Protein AF-A0A6B3CWF3-F1 (afdb_monomer_lite)

Structure (mmCIF, N/CA/C/O backbone):
data_AF-A0A6B3CWF3-F1
#
_entry.id   AF-A0A6B3CWF3-F1
#
loop_
_atom_site.group_PDB
_atom_site.id
_atom_site.type_symbol
_atom_site.label_atom_id
_atom_site.label_alt_id
_atom_site.label_comp_id
_atom_site.label_asym_id
_atom_site.label_entity_id
_atom_site.label_seq_id
_atom_site.pdbx_PDB_ins_code
_atom_site.Cartn_x
_atom_site.Cartn_y
_atom_site.Cartn_z
_atom_site.occupanc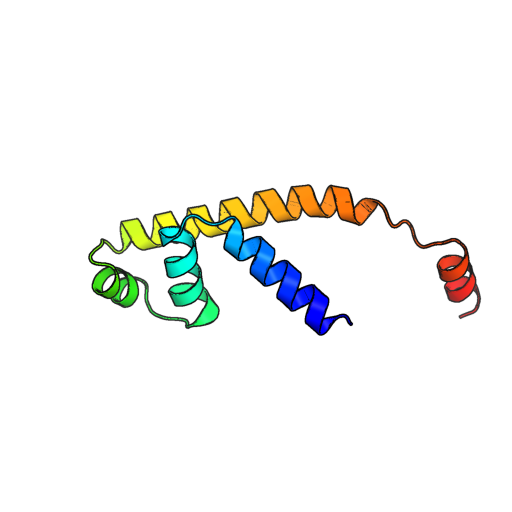y
_atom_site.B_iso_or_equiv
_atom_site.auth_seq_id
_atom_site.auth_comp_id
_atom_site.auth_asym_id
_atom_site.auth_atom_id
_atom_site.pdbx_PDB_model_num
ATOM 1 N N . VAL A 1 1 ? 12.576 -9.983 -21.695 1.00 61.91 1 VAL A N 1
ATOM 2 C CA . VAL A 1 1 ? 13.494 -9.284 -20.764 1.00 61.91 1 VAL A CA 1
ATOM 3 C C . VAL A 1 1 ? 12.777 -8.174 -19.992 1.00 61.91 1 VAL A C 1
ATOM 5 O O . VAL A 1 1 ? 12.670 -8.305 -18.784 1.00 61.91 1 VAL A O 1
ATOM 8 N N . ALA A 1 2 ? 12.153 -7.183 -20.647 1.00 69.19 2 ALA A N 1
ATOM 9 C CA . ALA A 1 2 ? 11.495 -6.048 -19.970 1.00 69.19 2 ALA A CA 1
ATOM 10 C C . ALA A 1 2 ? 10.472 -6.412 -18.865 1.00 69.19 2 ALA A C 1
ATOM 12 O O . ALA A 1 2 ? 10.507 -5.837 -17.782 1.00 69.19 2 ALA A O 1
ATOM 13 N N . LYS A 1 3 ? 9.591 -7.403 -19.088 1.00 73.31 3 LYS A N 1
ATOM 14 C CA . LYS A 1 3 ? 8.606 -7.848 -18.074 1.00 73.31 3 LYS A CA 1
ATOM 15 C C . LYS A 1 3 ? 9.261 -8.389 -16.795 1.00 73.31 3 LYS A C 1
ATOM 17 O O . LYS A 1 3 ? 8.725 -8.193 -15.707 1.00 73.31 3 LYS A O 1
ATOM 22 N N . GLU A 1 4 ? 10.403 -9.058 -16.933 1.00 77.44 4 GLU A N 1
ATOM 23 C CA . GLU A 1 4 ? 11.156 -9.584 -15.792 1.00 77.44 4 GLU A CA 1
ATOM 24 C C . GLU A 1 4 ? 11.828 -8.444 -15.022 1.00 77.44 4 GLU A C 1
ATOM 26 O O . GLU A 1 4 ? 11.735 -8.389 -13.798 1.00 77.44 4 GLU A O 1
ATOM 31 N N . SER A 1 5 ? 12.387 -7.463 -15.737 1.00 79.44 5 SER A N 1
ATOM 32 C CA . SER A 1 5 ? 12.968 -6.257 -15.142 1.00 79.44 5 SER A CA 1
ATOM 33 C C . SER A 1 5 ? 11.938 -5.436 -14.357 1.00 79.44 5 SER A C 1
ATOM 35 O O . SER A 1 5 ? 12.223 -5.022 -13.237 1.00 79.44 5 SER A O 1
ATOM 37 N N . VAL A 1 6 ? 10.717 -5.256 -14.882 1.00 82.12 6 VAL A N 1
ATOM 38 C CA . VAL A 1 6 ? 9.637 -4.544 -14.166 1.00 82.12 6 VAL A CA 1
ATOM 39 C C . VAL A 1 6 ? 9.213 -5.301 -12.907 1.00 82.12 6 VAL A C 1
ATOM 41 O O . VAL A 1 6 ? 9.030 -4.690 -11.855 1.00 82.12 6 VAL A O 1
ATOM 44 N N . ARG A 1 7 ? 9.089 -6.634 -12.978 1.00 82.00 7 ARG A N 1
ATOM 45 C CA . ARG A 1 7 ? 8.770 -7.463 -11.805 1.00 82.00 7 ARG A CA 1
ATOM 46 C C . ARG A 1 7 ? 9.840 -7.330 -10.723 1.00 82.00 7 ARG A C 1
ATOM 48 O O . ARG A 1 7 ? 9.495 -7.139 -9.559 1.00 82.00 7 ARG A O 1
ATOM 55 N N . LEU A 1 8 ? 11.114 -7.422 -11.099 1.00 85.25 8 LEU A N 1
ATOM 56 C CA . LEU A 1 8 ? 12.237 -7.294 -10.172 1.00 85.25 8 LEU A CA 1
ATOM 57 C C . LEU A 1 8 ? 12.297 -5.898 -9.551 1.00 85.25 8 LEU A C 1
ATOM 59 O O . LEU A 1 8 ? 12.430 -5.790 -8.335 1.00 85.25 8 LEU A O 1
ATOM 63 N N . ALA A 1 9 ? 12.113 -4.844 -10.350 1.00 84.44 9 ALA A N 1
ATOM 64 C CA . ALA A 1 9 ? 12.043 -3.471 -9.856 1.00 84.44 9 ALA A CA 1
ATOM 65 C C . ALA A 1 9 ? 10.889 -3.288 -8.856 1.00 84.44 9 ALA A C 1
ATOM 67 O O . ALA A 1 9 ? 11.081 -2.715 -7.784 1.00 84.44 9 ALA A O 1
ATOM 68 N N . PHE A 1 10 ? 9.710 -3.845 -9.151 1.00 85.38 10 PHE A N 1
ATOM 69 C CA . PHE A 1 10 ? 8.565 -3.812 -8.243 1.00 85.38 10 PHE A CA 1
ATOM 70 C C . PHE A 1 10 ? 8.830 -4.579 -6.939 1.00 85.38 10 PHE A C 1
ATOM 72 O O . PHE A 1 10 ? 8.567 -4.064 -5.852 1.00 85.38 10 PHE A O 1
ATOM 79 N N . MET A 1 11 ? 9.401 -5.786 -7.014 1.00 90.56 11 MET A N 1
ATOM 80 C CA . MET A 1 11 ? 9.782 -6.552 -5.823 1.00 90.56 11 MET A CA 1
ATOM 81 C C . MET A 1 11 ? 10.822 -5.809 -4.980 1.00 90.56 11 MET A C 1
ATOM 83 O O . MET A 1 11 ? 10.655 -5.706 -3.764 1.00 90.56 11 MET A O 1
ATOM 87 N N . ALA A 1 12 ? 11.854 -5.250 -5.613 1.00 89.00 12 ALA A N 1
ATOM 88 C CA . ALA A 1 12 ? 12.893 -4.477 -4.943 1.00 89.00 12 ALA A CA 1
ATOM 89 C C . ALA A 1 12 ? 12.317 -3.235 -4.249 1.00 89.00 12 ALA A C 1
ATOM 91 O O . ALA A 1 12 ? 12.699 -2.942 -3.116 1.00 89.00 12 ALA A O 1
ATOM 92 N N . ALA A 1 13 ? 11.361 -2.549 -4.885 1.00 89.12 13 ALA A N 1
ATOM 93 C CA . ALA A 1 13 ? 10.646 -1.414 -4.311 1.00 89.12 13 ALA A CA 1
ATOM 94 C C . ALA A 1 13 ? 9.839 -1.820 -3.063 1.00 89.12 13 ALA A C 1
ATOM 96 O O . ALA A 1 13 ? 9.985 -1.214 -2.000 1.00 89.12 13 ALA A O 1
ATOM 97 N N . LEU A 1 14 ? 9.053 -2.901 -3.144 1.00 92.69 14 LEU A N 1
ATOM 98 C CA . LEU A 1 14 ? 8.280 -3.412 -2.005 1.00 92.69 14 LEU A CA 1
ATOM 99 C C . LEU A 1 14 ? 9.156 -3.927 -0.851 1.00 92.69 14 LEU A C 1
ATOM 101 O O . LEU A 1 14 ? 8.731 -3.891 0.307 1.00 92.69 14 LEU A O 1
ATOM 105 N N . GLN A 1 15 ? 10.365 -4.416 -1.133 1.00 93.44 15 GLN A N 1
ATOM 106 C CA . GLN A 1 15 ? 11.312 -4.863 -0.106 1.00 93.44 15 GLN A CA 1
ATOM 107 C C . GLN A 1 15 ? 11.806 -3.718 0.789 1.00 93.44 15 GLN A C 1
ATOM 109 O O . GLN A 1 15 ? 12.167 -3.977 1.933 1.00 93.44 15 GLN A O 1
ATOM 114 N N . GLN A 1 16 ? 11.775 -2.469 0.315 1.00 91.75 16 GLN A N 1
ATOM 115 C CA . GLN A 1 16 ? 12.209 -1.307 1.104 1.00 91.75 16 GLN A CA 1
ATOM 116 C C . GLN A 1 16 ? 11.161 -0.827 2.107 1.00 91.75 16 GLN A C 1
ATOM 118 O O . GLN A 1 16 ? 11.478 -0.087 3.036 1.00 91.75 16 GLN A O 1
ATOM 123 N N . LEU A 1 17 ? 9.904 -1.220 1.914 1.00 96.44 17 LEU A N 1
ATOM 124 C CA . LEU A 1 17 ? 8.814 -0.793 2.773 1.00 96.44 17 LEU A CA 1
ATOM 125 C C . LEU A 1 17 ? 8.796 -1.611 4.072 1.00 96.44 17 LEU A C 1
ATOM 127 O O . LEU A 1 17 ? 8.806 -2.847 4.018 1.00 96.44 17 LEU A O 1
ATOM 131 N N . PRO A 1 18 ? 8.652 -0.960 5.244 1.00 96.50 18 PRO A N 1
ATOM 132 C CA . PRO A 1 18 ? 8.311 -1.653 6.478 1.00 96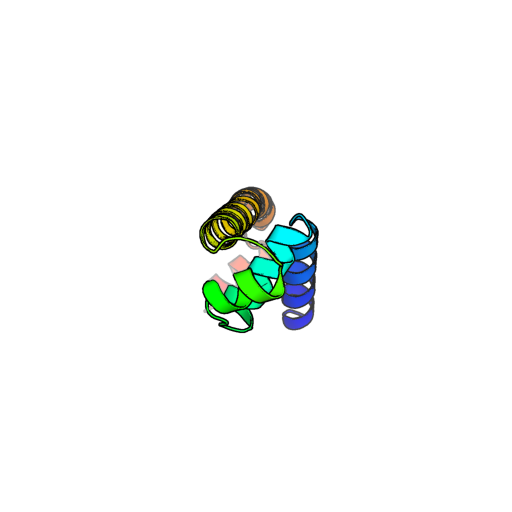.50 18 PRO A CA 1
ATOM 133 C C . PRO A 1 18 ? 7.058 -2.529 6.294 1.00 96.50 18 PRO A C 1
ATOM 135 O O . PRO A 1 18 ? 6.139 -2.123 5.572 1.00 96.50 18 PRO A O 1
ATOM 138 N N . PRO A 1 19 ? 6.944 -3.684 6.981 1.00 96.81 19 PRO A N 1
ATOM 139 C CA . PRO A 1 19 ? 5.882 -4.664 6.727 1.00 96.81 19 PRO A CA 1
ATOM 140 C C . PRO A 1 19 ? 4.463 -4.080 6.716 1.00 96.81 19 PRO A C 1
ATOM 142 O O . PRO A 1 19 ? 3.674 -4.385 5.822 1.00 96.81 19 PRO A O 1
ATOM 145 N N . LYS A 1 20 ? 4.155 -3.176 7.657 1.00 96.50 20 LYS A N 1
ATOM 146 C CA . LYS A 1 20 ? 2.843 -2.514 7.745 1.00 96.50 20 LYS A CA 1
ATOM 147 C C . LYS A 1 20 ? 2.567 -1.584 6.559 1.00 96.50 20 LYS A C 1
ATOM 149 O O . LYS A 1 20 ? 1.447 -1.545 6.067 1.00 96.50 20 LYS A O 1
ATOM 154 N N . GLN A 1 21 ? 3.573 -0.847 6.091 1.00 98.00 21 GLN A N 1
ATOM 155 C CA . GLN A 1 21 ? 3.439 0.051 4.941 1.00 98.00 21 GLN A CA 1
ATOM 156 C C . GLN A 1 21 ? 3.226 -0.746 3.650 1.00 98.00 21 GLN A C 1
ATOM 158 O O . GLN A 1 21 ? 2.327 -0.425 2.877 1.00 98.00 21 GLN A O 1
ATOM 163 N N . ARG A 1 22 ? 3.978 -1.843 3.474 1.00 98.06 22 ARG A N 1
ATOM 164 C CA . ARG A 1 22 ? 3.802 -2.778 2.354 1.00 98.06 22 ARG A CA 1
ATOM 165 C C . ARG A 1 22 ? 2.400 -3.384 2.325 1.00 98.06 22 ARG A C 1
ATOM 167 O O . ARG A 1 22 ? 1.759 -3.362 1.280 1.00 98.06 22 ARG A O 1
ATOM 174 N N . ALA A 1 23 ? 1.924 -3.903 3.458 1.00 98.19 23 ALA A N 1
ATOM 175 C CA . ALA A 1 23 ? 0.590 -4.493 3.554 1.00 98.19 23 ALA A CA 1
ATOM 176 C C . ALA A 1 23 ? -0.501 -3.476 3.184 1.00 98.19 23 ALA A C 1
ATOM 178 O O . ALA A 1 23 ? -1.363 -3.764 2.358 1.00 98.19 23 ALA A O 1
ATOM 179 N N . VAL A 1 24 ? -0.419 -2.262 3.740 1.00 98.56 24 VAL A N 1
ATOM 180 C CA . VAL A 1 24 ? -1.369 -1.181 3.448 1.00 98.56 24 VAL A CA 1
ATOM 181 C C . VAL A 1 24 ? -1.347 -0.783 1.971 1.00 98.56 24 VAL A C 1
ATOM 183 O O . VAL A 1 24 ? -2.417 -0.609 1.392 1.00 98.56 24 VAL A O 1
ATOM 186 N N . LEU A 1 25 ? -0.169 -0.667 1.352 1.00 98.19 25 LEU A N 1
ATOM 187 C CA . LEU A 1 25 ? -0.043 -0.315 -0.064 1.00 98.19 25 LEU A CA 1
ATOM 188 C C . LEU A 1 25 ? -0.684 -1.371 -0.970 1.00 98.19 25 LEU A C 1
ATOM 190 O O . LEU A 1 25 ? -1.502 -1.030 -1.820 1.00 98.19 25 LEU A O 1
ATOM 194 N N . ILE A 1 26 ? -0.379 -2.655 -0.749 1.00 97.88 26 ILE A N 1
ATOM 195 C CA . ILE A 1 26 ? -0.953 -3.753 -1.542 1.00 97.88 26 ILE A CA 1
ATOM 196 C C . ILE A 1 26 ? -2.480 -3.754 -1.420 1.00 97.88 26 ILE A C 1
ATOM 198 O O . ILE A 1 26 ? -3.185 -3.772 -2.426 1.00 97.88 26 ILE A O 1
ATOM 202 N N . LEU A 1 27 ? -3.006 -3.678 -0.198 1.00 98.50 27 LEU A N 1
ATOM 203 C CA . LEU A 1 27 ? -4.450 -3.713 0.025 1.00 98.50 27 LEU A CA 1
ATOM 204 C C . LEU A 1 27 ? -5.165 -2.496 -0.590 1.00 98.50 27 LEU A C 1
ATOM 206 O O . LEU A 1 27 ? -6.228 -2.650 -1.187 1.00 98.50 27 LEU A O 1
ATOM 210 N N . ARG A 1 28 ? -4.591 -1.289 -0.474 1.00 98.44 28 ARG A N 1
ATOM 211 C CA . ARG A 1 28 ? -5.236 -0.042 -0.925 1.00 98.44 28 ARG A CA 1
ATOM 212 C C . ARG A 1 28 ? -5.084 0.243 -2.413 1.00 98.44 28 ARG A C 1
ATOM 214 O O . ARG A 1 28 ? -6.027 0.759 -3.000 1.00 98.44 28 ARG A O 1
ATOM 221 N N . GLU A 1 29 ? -3.925 -0.030 -3.002 1.00 97.50 29 GLU A N 1
ATOM 222 C CA . GLU A 1 29 ? -3.605 0.413 -4.368 1.00 97.50 29 GLU A CA 1
ATOM 223 C C . GLU A 1 29 ? -3.563 -0.728 -5.382 1.00 97.50 29 GLU A C 1
ATOM 225 O O . GLU A 1 29 ? -3.832 -0.492 -6.554 1.00 97.50 29 GLU A O 1
ATOM 230 N N . VAL A 1 30 ? -3.281 -1.962 -4.949 1.00 96.31 30 VAL A N 1
ATOM 231 C CA . VAL A 1 30 ? -3.294 -3.137 -5.840 1.00 96.31 30 VAL A CA 1
ATOM 232 C C . VAL A 1 30 ? -4.643 -3.845 -5.781 1.00 96.31 30 VAL A C 1
ATOM 234 O O . VAL A 1 30 ? -5.204 -4.197 -6.812 1.00 96.31 30 VAL A O 1
ATOM 237 N N . LEU A 1 31 ? -5.176 -4.037 -4.573 1.00 97.75 31 LEU A N 1
ATOM 238 C CA . LEU A 1 31 ? -6.443 -4.741 -4.354 1.00 97.75 31 LEU A CA 1
ATOM 239 C C . LEU A 1 31 ? -7.647 -3.800 -4.215 1.00 97.75 31 LEU A C 1
ATOM 241 O O . LEU A 1 31 ? -8.777 -4.274 -4.155 1.00 97.75 31 LEU A O 1
ATOM 245 N N . ALA A 1 32 ? -7.418 -2.484 -4.177 1.00 98.19 32 ALA A N 1
ATOM 246 C CA . ALA A 1 32 ? -8.451 -1.446 -4.125 1.00 98.19 32 ALA A CA 1
ATOM 247 C C . ALA A 1 32 ? -9.446 -1.545 -2.942 1.00 98.19 32 ALA A C 1
ATOM 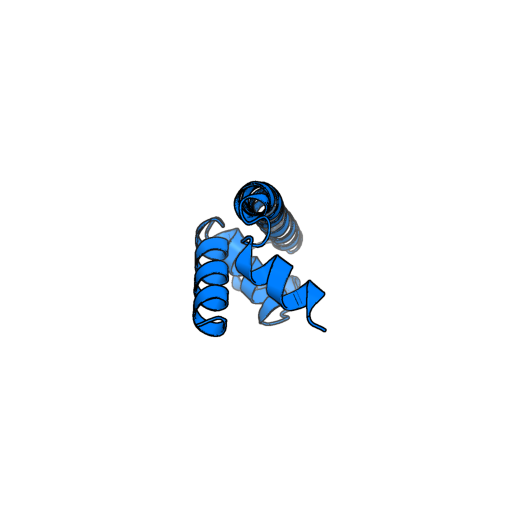249 O O . ALA A 1 32 ? -10.554 -1.012 -3.016 1.00 98.19 32 ALA A O 1
ATOM 250 N N . TRP A 1 33 ? -9.061 -2.168 -1.823 1.00 98.69 33 TRP A N 1
ATOM 251 C CA . TRP A 1 33 ? -9.884 -2.231 -0.604 1.00 98.69 33 TRP A CA 1
ATOM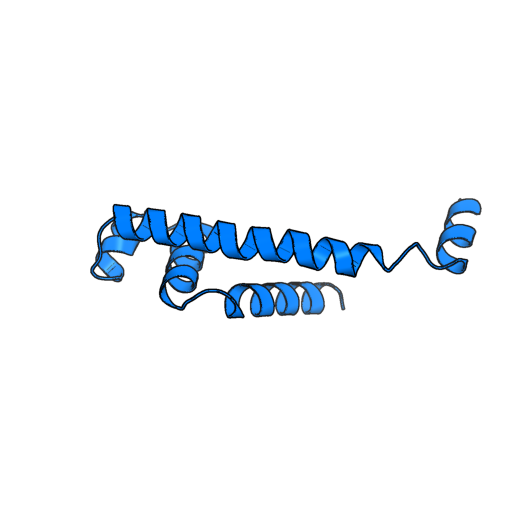 252 C C . TRP A 1 33 ? -10.073 -0.850 0.001 1.00 98.69 33 TRP A C 1
ATOM 254 O O . TRP A 1 33 ? -9.168 -0.027 -0.093 1.00 98.69 33 TRP A O 1
ATOM 264 N N . ARG A 1 34 ? -11.178 -0.576 0.699 1.00 98.69 34 ARG A N 1
ATOM 265 C CA . ARG A 1 34 ? -11.388 0.691 1.423 1.00 98.69 34 ARG A CA 1
ATOM 266 C C . ARG A 1 34 ? -10.481 0.782 2.651 1.00 98.69 34 ARG A C 1
ATOM 268 O O . ARG A 1 34 ? -10.134 -0.216 3.273 1.00 98.69 34 ARG A O 1
ATOM 275 N N . ALA A 1 35 ? -10.127 2.004 3.056 1.00 98.44 35 ALA A N 1
ATOM 276 C CA . ALA A 1 35 ? -9.280 2.217 4.235 1.00 98.44 35 ALA A CA 1
ATOM 277 C C . ALA A 1 35 ? -9.906 1.676 5.534 1.00 98.44 35 ALA A C 1
ATOM 279 O O . ALA A 1 35 ? -9.173 1.242 6.416 1.00 98.44 35 ALA A O 1
ATOM 280 N N . SER A 1 36 ? -11.240 1.663 5.631 1.00 98.75 36 SER A N 1
ATOM 281 C CA . SER A 1 36 ? -11.981 1.053 6.740 1.00 98.75 36 SER A CA 1
ATOM 282 C C . SER A 1 36 ? -11.818 -0.467 6.793 1.00 98.75 36 SER A C 1
ATOM 284 O O . SER A 1 36 ? -11.525 -0.993 7.858 1.00 98.75 36 SER A O 1
ATOM 286 N N . GLU A 1 37 ? -11.917 -1.154 5.652 1.00 98.75 37 GLU A N 1
ATOM 287 C CA . GLU A 1 37 ? -11.762 -2.617 5.557 1.00 98.75 37 GLU A CA 1
ATOM 288 C C . GLU A 1 37 ? -10.331 -3.039 5.913 1.00 98.75 37 GLU A C 1
ATOM 290 O O . GLU A 1 37 ? -10.106 -4.014 6.624 1.00 98.75 37 GLU A O 1
ATOM 295 N N . VAL A 1 38 ? -9.340 -2.255 5.479 1.00 98.75 38 VAL A N 1
ATOM 296 C CA . VAL A 1 38 ? -7.933 -2.475 5.844 1.00 98.75 38 VAL A CA 1
ATOM 297 C C . VAL A 1 38 ? -7.684 -2.203 7.329 1.00 98.75 38 VAL A C 1
ATOM 299 O O . VAL A 1 38 ? -6.907 -2.913 7.962 1.00 98.75 38 VAL A O 1
ATOM 302 N N . ALA A 1 39 ? -8.315 -1.170 7.891 1.00 98.69 39 ALA A N 1
ATOM 303 C CA . ALA A 1 39 ? -8.179 -0.835 9.305 1.00 98.69 39 ALA A CA 1
ATOM 304 C C . ALA A 1 39 ? -8.733 -1.954 10.197 1.00 98.69 39 ALA A C 1
ATOM 306 O O . ALA A 1 39 ? -8.061 -2.358 11.143 1.00 98.69 39 ALA A O 1
ATOM 307 N N . GLU A 1 40 ? -9.899 -2.491 9.838 1.00 98.69 40 GLU A N 1
ATOM 308 C CA . GLU A 1 40 ? -10.515 -3.646 10.490 1.00 98.69 40 GLU A CA 1
ATOM 309 C C . GLU A 1 40 ? -9.626 -4.891 10.386 1.00 98.69 40 GLU A C 1
ATOM 311 O O . GLU A 1 40 ? -9.252 -5.459 11.412 1.00 98.69 40 GLU A O 1
ATOM 316 N N . LEU A 1 41 ? -9.186 -5.252 9.173 1.00 98.50 41 LEU A N 1
ATOM 317 C CA . LEU A 1 41 ? -8.318 -6.413 8.944 1.00 98.50 41 LEU A CA 1
ATOM 318 C C . LEU A 1 41 ? -7.008 -6.344 9.747 1.00 98.50 41 LEU A C 1
ATOM 320 O O . LEU A 1 41 ? -6.519 -7.361 10.233 1.00 98.50 41 LEU A O 1
ATOM 324 N N . LEU A 1 42 ? -6.414 -5.154 9.867 1.00 97.75 42 LEU A N 1
ATOM 325 C CA . LEU A 1 42 ? -5.131 -4.953 10.546 1.00 97.75 42 LEU A CA 1
ATOM 326 C C . LEU A 1 42 ? -5.271 -4.587 12.034 1.00 97.75 42 LEU A C 1
ATOM 328 O O . LEU A 1 42 ? -4.256 -4.273 12.662 1.00 97.75 42 LEU A O 1
ATOM 332 N N . GLY A 1 43 ? -6.487 -4.570 12.592 1.00 98.25 43 GLY A N 1
ATOM 333 C CA . GLY A 1 43 ? -6.731 -4.208 13.992 1.00 98.25 43 GLY A CA 1
ATOM 334 C C . GLY A 1 43 ? -6.222 -2.806 14.351 1.00 98.25 43 GLY A C 1
ATOM 335 O O . GLY A 1 43 ? -5.577 -2.608 15.380 1.00 98.25 43 GLY A O 1
ATOM 336 N N . THR A 1 44 ? -6.422 -1.825 13.469 1.00 98.25 44 THR A N 1
ATOM 337 C CA . THR A 1 44 ? -5.886 -0.463 13.611 1.00 98.25 44 THR A CA 1
ATOM 338 C C . THR A 1 44 ? -6.925 0.594 13.222 1.00 98.25 44 THR A C 1
ATOM 340 O O . THR A 1 44 ? -8.059 0.272 12.893 1.00 98.25 44 THR A O 1
ATOM 343 N N . SER A 1 45 ? -6.573 1.881 13.277 1.00 98.75 45 SER A N 1
ATOM 344 C CA . SER A 1 45 ? -7.480 2.963 12.875 1.00 98.75 45 SER A CA 1
ATOM 345 C C . SER A 1 45 ? -7.335 3.320 11.393 1.00 98.75 45 SER A C 1
ATOM 347 O O . SER A 1 45 ? -6.252 3.201 10.816 1.00 98.75 45 SER A O 1
ATOM 349 N N . VAL A 1 46 ? -8.397 3.862 10.786 1.00 98.75 46 VAL A N 1
ATOM 350 C CA . VAL A 1 46 ? -8.349 4.423 9.418 1.00 98.75 46 VAL A CA 1
ATOM 351 C C . VAL A 1 46 ? -7.250 5.483 9.291 1.00 98.75 46 VAL A C 1
ATOM 353 O O . VAL A 1 46 ? -6.526 5.509 8.298 1.00 98.75 46 VAL A O 1
ATOM 356 N N . ALA A 1 47 ? -7.056 6.308 10.325 1.00 98.69 47 ALA A N 1
ATOM 357 C CA . ALA A 1 47 ? -5.962 7.275 10.375 1.00 98.69 47 ALA A CA 1
ATOM 358 C C . ALA A 1 47 ? -4.587 6.589 10.291 1.00 98.69 47 ALA A C 1
ATOM 360 O O . ALA A 1 47 ? -3.747 6.993 9.490 1.00 98.69 47 ALA A O 1
ATOM 361 N N . SER A 1 48 ? -4.377 5.500 11.041 1.00 98.44 48 SER A N 1
ATOM 362 C CA . SER A 1 48 ? -3.135 4.717 10.979 1.00 98.44 48 SER A CA 1
ATOM 363 C C . SER A 1 48 ? -2.889 4.101 9.602 1.00 98.44 48 SER A C 1
ATOM 365 O O . SER A 1 48 ? -1.738 4.054 9.163 1.00 98.44 48 SER A O 1
ATOM 367 N N . VAL A 1 49 ? -3.942 3.644 8.913 1.00 98.75 49 VAL A N 1
ATOM 368 C CA . VAL A 1 49 ? -3.861 3.148 7.528 1.00 98.75 49 VAL A CA 1
ATOM 369 C C . VAL A 1 49 ? -3.450 4.276 6.584 1.00 98.75 49 VAL A C 1
ATOM 371 O O . VAL A 1 49 ? -2.484 4.124 5.841 1.00 98.75 49 VAL A O 1
ATOM 374 N N . ASN A 1 50 ? -4.111 5.432 6.653 1.00 98.62 50 ASN A N 1
ATOM 375 C CA . ASN A 1 50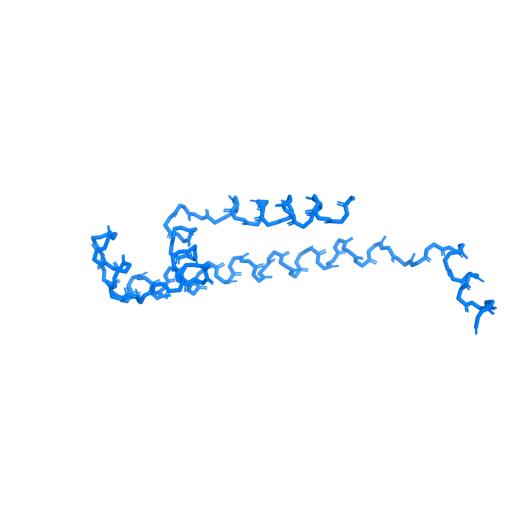 ? -3.800 6.577 5.797 1.00 98.62 50 ASN A CA 1
ATOM 376 C C . ASN A 1 50 ? -2.364 7.079 6.007 1.00 98.62 50 ASN A C 1
ATOM 378 O O . ASN A 1 50 ? -1.638 7.281 5.035 1.00 98.62 50 ASN A O 1
ATOM 382 N N . SER A 1 51 ? -1.910 7.197 7.258 1.00 98.62 51 SER A N 1
ATOM 383 C CA . SER A 1 51 ? -0.526 7.582 7.553 1.00 98.62 51 SER A CA 1
ATOM 384 C C . SER A 1 51 ? 0.487 6.531 7.093 1.00 98.62 51 SER A C 1
ATOM 386 O O . SER A 1 51 ? 1.580 6.880 6.654 1.00 98.62 51 SER A O 1
ATOM 388 N N . ALA A 1 52 ? 0.160 5.237 7.184 1.00 98.38 52 ALA A N 1
ATOM 389 C CA . ALA A 1 52 ? 1.025 4.182 6.664 1.00 98.38 52 ALA A CA 1
ATOM 390 C C . ALA A 1 52 ? 1.120 4.227 5.131 1.00 98.38 52 ALA A C 1
ATOM 392 O O . ALA A 1 52 ? 2.222 4.086 4.609 1.00 98.38 52 ALA A O 1
ATOM 393 N N . LEU A 1 53 ? 0.008 4.481 4.431 1.00 98.50 53 LEU A N 1
ATOM 394 C CA . LEU A 1 53 ? -0.018 4.626 2.974 1.00 98.50 53 LEU A CA 1
ATOM 395 C C . LEU A 1 53 ? 0.774 5.854 2.511 1.00 98.50 53 LEU A C 1
ATOM 397 O O . LEU A 1 53 ? 1.567 5.758 1.579 1.00 98.50 53 LEU A O 1
ATOM 401 N N . GLN A 1 54 ? 0.606 6.995 3.187 1.00 98.50 54 GLN A N 1
ATOM 402 C CA . GLN A 1 54 ? 1.380 8.206 2.908 1.00 98.50 54 GLN A CA 1
ATOM 403 C C . GLN A 1 54 ? 2.885 7.940 3.024 1.00 98.50 54 GLN A C 1
ATOM 405 O O . GLN A 1 54 ? 3.641 8.286 2.119 1.00 98.50 54 GLN A O 1
ATOM 410 N N . ARG A 1 55 ? 3.323 7.299 4.115 1.00 98.06 55 ARG A N 1
ATOM 411 C CA . ARG A 1 55 ? 4.740 6.959 4.305 1.00 98.06 55 ARG A CA 1
ATOM 412 C C . ARG A 1 55 ? 5.239 5.956 3.271 1.00 98.06 55 ARG A C 1
ATOM 414 O O . ARG A 1 55 ? 6.338 6.141 2.769 1.00 98.06 55 ARG A O 1
ATOM 421 N N . ALA A 1 56 ? 4.420 4.968 2.902 1.00 97.62 56 ALA A N 1
ATOM 422 C CA . ALA A 1 56 ? 4.770 4.024 1.845 1.00 97.62 56 ALA A CA 1
ATOM 423 C C . ALA A 1 56 ? 5.080 4.755 0.530 1.00 97.62 56 ALA A C 1
ATOM 425 O O . ALA A 1 56 ? 6.127 4.532 -0.072 1.00 97.62 56 ALA A O 1
ATOM 426 N N . ARG A 1 57 ? 4.206 5.686 0.125 1.00 96.69 57 ARG A N 1
ATOM 427 C CA . ARG A 1 57 ? 4.403 6.510 -1.077 1.00 96.69 57 ARG A CA 1
ATOM 428 C C . ARG A 1 57 ? 5.652 7.384 -0.980 1.00 96.69 57 ARG A C 1
ATOM 430 O O . ARG A 1 57 ? 6.411 7.431 -1.938 1.00 96.69 57 ARG A O 1
ATOM 437 N N . ALA A 1 58 ? 5.893 8.017 0.169 1.00 96.00 58 ALA A N 1
ATOM 438 C CA . ALA A 1 58 ? 7.091 8.829 0.386 1.00 96.00 58 ALA A CA 1
ATOM 439 C C . ALA A 1 58 ? 8.382 8.001 0.249 1.00 96.00 58 ALA A C 1
ATOM 441 O O . ALA A 1 58 ? 9.288 8.394 -0.477 1.00 96.00 58 ALA A O 1
ATOM 442 N N . THR A 1 59 ? 8.438 6.810 0.857 1.00 93.81 59 THR A N 1
ATOM 443 C CA . THR A 1 59 ? 9.597 5.908 0.741 1.00 93.81 59 THR A CA 1
ATOM 444 C C . THR A 1 59 ? 9.849 5.455 -0.699 1.00 93.81 59 THR A C 1
ATOM 446 O O . THR A 1 59 ? 11.003 5.318 -1.106 1.00 93.81 59 THR A O 1
ATOM 449 N N . LEU A 1 60 ? 8.789 5.219 -1.481 1.00 92.19 60 LEU A N 1
ATOM 450 C CA . LEU A 1 60 ? 8.924 4.876 -2.898 1.00 92.19 60 LEU A CA 1
ATOM 451 C C . LEU A 1 60 ? 9.364 6.078 -3.747 1.00 92.19 60 LEU A C 1
ATOM 453 O O . LEU A 1 60 ? 10.216 5.905 -4.616 1.00 92.19 60 LEU A O 1
ATOM 457 N N . ALA A 1 61 ? 8.849 7.280 -3.473 1.00 90.50 61 ALA A N 1
ATOM 458 C CA . ALA A 1 61 ? 9.233 8.511 -4.166 1.00 90.50 61 ALA A CA 1
ATOM 459 C C . ALA A 1 61 ? 10.718 8.853 -3.950 1.00 90.50 61 ALA A C 1
ATOM 461 O O . ALA A 1 61 ? 11.462 8.967 -4.917 1.00 90.50 61 ALA A O 1
ATOM 462 N N . GLU A 1 62 ? 11.197 8.848 -2.701 1.00 88.25 62 GLU A N 1
ATOM 463 C CA . GLU A 1 62 ? 12.619 9.073 -2.372 1.00 88.25 62 GLU A CA 1
ATOM 464 C C . GLU A 1 62 ? 13.577 8.076 -3.052 1.00 88.25 62 GLU A C 1
ATOM 466 O O . GLU A 1 62 ? 14.789 8.293 -3.141 1.00 88.25 62 GLU A O 1
ATOM 471 N N . ARG A 1 63 ? 13.077 6.903 -3.449 1.00 77.19 63 ARG A N 1
ATOM 472 C CA . ARG A 1 63 ? 13.848 5.889 -4.177 1.00 77.19 63 ARG A CA 1
ATOM 473 C C . ARG A 1 63 ? 13.766 6.083 -5.679 1.00 77.19 63 ARG A C 1
ATOM 475 O O . ARG A 1 63 ? 14.773 5.852 -6.336 1.00 77.19 63 ARG A O 1
ATOM 482 N N . ALA A 1 64 ? 12.610 6.482 -6.202 1.00 77.25 64 ALA A N 1
ATOM 483 C CA . ALA A 1 64 ? 12.474 6.849 -7.604 1.00 77.25 64 ALA A CA 1
ATOM 484 C C . ALA A 1 64 ? 13.442 7.989 -7.949 1.00 77.25 64 ALA A C 1
ATOM 486 O O . ALA A 1 64 ? 14.165 7.874 -8.931 1.00 77.25 64 ALA A O 1
ATOM 487 N N . ASP A 1 65 ? 13.562 8.988 -7.072 1.00 72.38 65 ASP A N 1
ATOM 488 C CA . ASP A 1 65 ? 14.490 10.109 -7.256 1.00 72.38 65 ASP A CA 1
ATOM 489 C C . ASP A 1 65 ? 15.961 9.650 -7.231 1.00 72.38 65 ASP A C 1
ATOM 491 O O . ASP A 1 65 ? 16.744 10.001 -8.108 1.00 72.38 65 ASP A O 1
ATOM 495 N N . ARG A 1 66 ? 16.335 8.760 -6.298 1.00 66.06 66 ARG A N 1
ATOM 496 C CA . ARG A 1 66 ? 17.690 8.165 -6.247 1.00 66.06 66 ARG A CA 1
ATOM 497 C C . ARG A 1 66 ? 17.994 7.202 -7.398 1.00 66.06 66 ARG A C 1
ATOM 499 O O . ARG A 1 66 ? 19.154 6.996 -7.739 1.00 66.06 66 ARG A O 1
ATOM 506 N N . GLY A 1 67 ? 16.972 6.548 -7.944 1.00 58.09 67 GLY A N 1
ATOM 507 C CA . GLY A 1 67 ? 17.084 5.648 -9.090 1.00 58.09 67 GLY A CA 1
ATOM 508 C C . GLY A 1 67 ? 17.140 6.399 -10.418 1.00 58.09 67 GLY A C 1
ATOM 509 O O . GLY A 1 67 ? 17.796 5.925 -11.341 1.00 58.09 67 GLY A O 1
ATOM 510 N N . ALA A 1 68 ? 16.513 7.576 -10.502 1.00 52.97 68 ALA A N 1
ATOM 511 C CA . ALA A 1 68 ? 16.638 8.479 -11.638 1.00 52.97 68 ALA A CA 1
ATOM 512 C C . ALA A 1 68 ? 18.090 8.950 -11.802 1.00 52.97 68 ALA A C 1
ATOM 514 O O . ALA A 1 68 ? 18.607 8.874 -12.909 1.00 52.97 68 ALA A O 1
ATOM 515 N N . ASP A 1 69 ? 18.796 9.278 -10.715 1.00 48.28 69 ASP A N 1
ATOM 516 C CA . ASP A 1 69 ? 20.238 9.585 -10.768 1.00 48.28 69 ASP A CA 1
ATOM 517 C C . ASP A 1 69 ? 21.090 8.415 -11.302 1.00 48.28 69 ASP A C 1
ATOM 519 O O . ASP A 1 69 ? 22.084 8.629 -11.995 1.00 48.28 69 ASP A O 1
ATOM 523 N N . ALA A 1 70 ? 20.692 7.163 -11.044 1.00 48.09 70 ALA A N 1
ATOM 524 C CA . ALA A 1 70 ? 21.371 5.987 -11.594 1.00 48.09 70 ALA A CA 1
ATOM 525 C C . ALA A 1 70 ? 20.985 5.706 -13.063 1.00 48.09 70 ALA A C 1
ATOM 527 O O . ALA A 1 70 ? 21.815 5.233 -13.834 1.00 48.09 70 ALA A O 1
ATOM 528 N N . ALA A 1 71 ? 19.747 6.013 -13.465 1.00 47.50 71 ALA A N 1
ATOM 529 C CA . ALA A 1 71 ? 19.246 5.845 -14.833 1.00 47.50 71 ALA A CA 1
ATOM 530 C C . ALA A 1 71 ? 19.681 6.972 -15.790 1.00 47.50 71 ALA A C 1
ATOM 532 O O . ALA A 1 71 ? 19.690 6.769 -16.999 1.00 47.50 71 ALA A O 1
ATOM 533 N N . VAL A 1 72 ? 20.104 8.130 -15.270 1.00 45.62 72 VAL A N 1
ATOM 534 C CA . VAL A 1 72 ? 20.746 9.206 -16.055 1.00 45.62 72 VAL A CA 1
ATOM 535 C C . VAL A 1 72 ? 22.148 8.796 -16.554 1.00 45.62 72 VAL A C 1
ATOM 537 O O . VAL A 1 72 ? 22.743 9.491 -17.372 1.00 45.62 72 VAL A O 1
ATOM 540 N N . SER A 1 73 ? 22.660 7.626 -16.150 1.00 46.97 73 SER A N 1
ATOM 541 C CA . SER A 1 73 ? 23.940 7.076 -16.629 1.00 46.97 73 SER A CA 1
ATOM 542 C C . SER A 1 73 ? 23.842 6.192 -17.881 1.00 46.97 73 SER A C 1
ATOM 544 O O . SER A 1 73 ? 24.780 5.446 -18.144 1.00 46.97 73 SER A O 1
ATOM 546 N N . ASP A 1 74 ? 22.761 6.268 -18.659 1.00 52.72 74 ASP A N 1
ATOM 547 C CA . ASP A 1 74 ? 22.770 5.752 -20.037 1.00 52.72 74 ASP A CA 1
ATOM 548 C C . ASP A 1 74 ? 22.426 6.884 -21.019 1.00 52.72 74 ASP A C 1
ATOM 550 O O . ASP A 1 74 ? 21.314 6.948 -21.555 1.00 52.72 74 ASP A O 1
ATOM 554 N N . PRO A 1 75 ? 23.336 7.865 -21.213 1.00 54.22 75 PRO A N 1
ATOM 555 C CA . PRO A 1 75 ? 23.306 8.630 -22.446 1.00 54.22 75 PRO A CA 1
ATOM 556 C C . PRO A 1 75 ? 23.438 7.602 -23.569 1.00 54.22 75 PRO A C 1
ATOM 558 O O . PRO A 1 75 ? 24.444 6.900 -23.603 1.00 54.22 75 PRO A O 1
ATOM 561 N N . LEU A 1 76 ? 22.391 7.489 -24.398 1.00 60.62 76 LEU A N 1
ATOM 562 C CA . LEU A 1 76 ? 22.314 6.612 -25.572 1.00 60.62 76 LEU A CA 1
ATOM 563 C C . LEU A 1 76 ? 23.712 6.323 -26.117 1.00 60.62 76 LEU A C 1
ATOM 565 O O . LEU A 1 76 ? 24.446 7.262 -26.441 1.00 60.62 76 LEU A O 1
ATOM 569 N N . ASP A 1 77 ? 24.078 5.045 -26.191 1.00 69.25 77 ASP A N 1
ATOM 570 C CA . ASP A 1 77 ? 25.364 4.673 -26.764 1.00 69.25 77 ASP A CA 1
ATOM 571 C C . ASP A 1 77 ? 25.496 5.272 -28.186 1.00 69.25 77 ASP A C 1
ATOM 573 O O . ASP A 1 77 ? 24.511 5.547 -28.883 1.00 69.25 77 ASP A O 1
ATOM 577 N N . GLU A 1 78 ? 26.727 5.539 -28.630 1.00 71.06 78 GLU A N 1
ATOM 578 C CA . GLU A 1 78 ? 26.958 6.193 -29.930 1.00 71.06 78 GLU A CA 1
ATOM 579 C C . GLU A 1 78 ? 26.321 5.423 -31.108 1.00 71.06 78 GLU A C 1
ATOM 581 O O . GLU A 1 78 ? 26.046 6.000 -32.162 1.00 71.06 78 GLU A O 1
ATOM 586 N N . GLU A 1 79 ? 26.080 4.119 -30.944 1.00 71.44 79 GLU A N 1
ATOM 587 C CA . GLU A 1 79 ? 25.414 3.247 -31.915 1.00 71.44 79 GLU A CA 1
ATOM 588 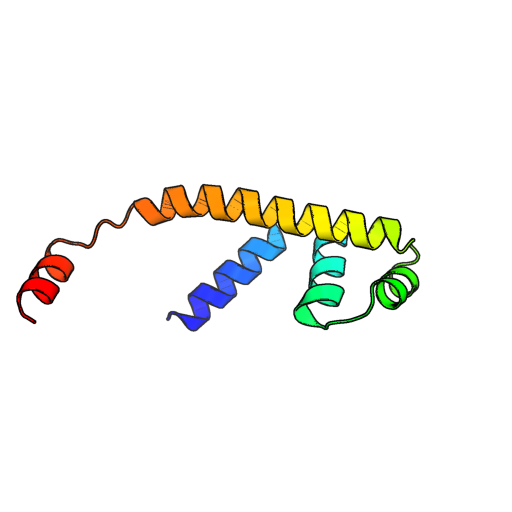C C . GLU A 1 79 ? 23.911 3.553 -32.021 1.00 71.44 79 GLU A C 1
ATOM 590 O O . GLU A 1 79 ? 23.381 3.688 -33.127 1.00 71.44 79 GLU A O 1
ATOM 595 N N . GLN A 1 80 ? 23.223 3.728 -30.893 1.00 74.06 80 GLN A N 1
ATOM 596 C CA . GLN A 1 80 ? 21.810 4.097 -30.823 1.00 74.06 80 GLN A CA 1
ATOM 597 C C . GLN A 1 80 ? 21.573 5.499 -31.387 1.00 74.06 80 GLN A C 1
ATOM 599 O O . GLN A 1 80 ? 20.594 5.711 -32.107 1.00 74.06 80 GLN A O 1
ATOM 604 N N . GLN A 1 81 ? 22.488 6.440 -31.132 1.00 78.31 81 GLN A N 1
ATOM 605 C CA . GLN A 1 81 ? 22.406 7.789 -31.694 1.00 78.31 81 GLN A CA 1
ATOM 606 C C . GLN A 1 81 ? 22.562 7.777 -33.226 1.00 78.31 81 GLN A C 1
ATOM 608 O O . GLN A 1 81 ? 21.750 8.376 -33.932 1.00 78.31 81 GLN A O 1
ATOM 613 N N . LYS A 1 82 ? 23.519 7.003 -33.760 1.00 81.38 82 LYS A N 1
ATOM 614 C CA . LYS A 1 82 ? 23.683 6.800 -35.215 1.00 81.38 82 LYS A CA 1
ATOM 615 C C . LYS A 1 82 ? 22.490 6.103 -35.866 1.00 81.38 82 LYS A C 1
ATOM 617 O O . LYS A 1 82 ? 22.223 6.318 -37.049 1.00 81.38 82 LYS A O 1
ATOM 622 N N . LEU A 1 83 ? 21.792 5.237 -35.130 1.00 83.25 83 LEU A N 1
ATOM 623 C CA . LEU A 1 83 ? 20.609 4.547 -35.637 1.00 83.25 83 LEU A CA 1
ATOM 624 C C . LEU A 1 83 ? 19.437 5.517 -35.835 1.00 83.25 83 LEU A C 1
ATOM 626 O O . LEU A 1 83 ? 18.696 5.373 -36.803 1.00 83.25 83 LEU A O 1
ATOM 630 N N . LEU A 1 84 ? 19.297 6.509 -34.950 1.00 77.81 84 LEU A N 1
ATOM 631 C CA . LEU A 1 84 ? 18.263 7.541 -35.035 1.00 77.81 84 LEU A CA 1
ATOM 632 C C . LEU A 1 84 ? 18.530 8.547 -36.157 1.00 77.81 84 LEU A C 1
ATOM 634 O O . LEU A 1 84 ? 17.590 8.943 -36.825 1.00 77.81 84 LEU A O 1
ATOM 638 N N . GLU A 1 85 ? 19.789 8.903 -36.426 1.00 81.69 85 GLU A N 1
ATOM 639 C CA . GLU A 1 85 ? 20.145 9.788 -37.551 1.00 81.69 85 GLU A CA 1
ATOM 640 C C . GLU A 1 85 ? 19.876 9.169 -38.936 1.00 81.69 85 GLU A C 1
ATOM 642 O O . GLU A 1 85 ? 19.912 9.863 -39.952 1.00 81.69 85 GLU A O 1
ATOM 647 N N . ARG A 1 86 ? 19.629 7.854 -38.998 1.00 78.88 86 ARG A N 1
ATOM 648 C CA . ARG A 1 86 ? 19.353 7.122 -40.242 1.00 78.88 86 ARG A CA 1
ATOM 649 C C . ARG A 1 86 ? 17.859 7.072 -40.606 1.00 78.88 86 ARG A C 1
ATOM 651 O O . ARG A 1 86 ? 17.548 6.644 -41.718 1.00 78.88 86 ARG A O 1
ATOM 658 N N . TYR A 1 87 ? 16.962 7.478 -39.707 1.00 55.22 87 TYR A N 1
ATOM 659 C CA . TYR A 1 87 ? 15.507 7.511 -39.914 1.00 55.22 87 TYR A CA 1
ATOM 660 C C . TYR A 1 87 ? 14.965 8.939 -39.840 1.00 55.22 87 TYR A C 1
ATOM 662 O O . TYR A 1 87 ? 13.919 9.175 -40.486 1.00 55.22 87 TYR A O 1
#

Radius of gyration: 18.55 Å; chains: 1; bounding box: 39×20×54 Å

Sequence (87 aa):
VAKESVRLAFMAALQQLPPKQRAVLILREVLAWRASEVAELLGTSVASVNSALQRARATLAERADRGADAAVSDPLDEEQQKLLERY

Foldseek 3Di:
DVVVVVVVVVVVLLVQADPLLSQLCCVCPVVVHDLVVVCVVVVHDSVVSVVSPVVSVVSSVVVVVVVVVVVVPCPDDPVRVVVVVVD

pLDDT: mean 85.52, std 16.07, range [45.62, 98.75]

Secondary structure (DSSP, 8-state):
-HHHHHHHHHHHHHHTS-HHHHHHHIIIIIS---HHHHHHHTTS-HHHHHHHHHHHHHHHHHHHHHHHHHHTT----HHHHHHHTT-